Protein AF-A0A353ZNK2-F1 (afdb_monomer_lite)

Foldseek 3Di:
DLVVLQVVLVVLVLVQLCVVADPPDDPVVSVVVLCVVLVVLVVVLVVLVVVLVVVPDPDPVSSVVSSVSSNVSRPD

pLDDT: mean 87.32, std 8.68, range [58.25, 97.31]

Radius of gyration: 13.68 Å; chains: 1; bounding box: 29×20×38 Å

Sequence (76 aa):
ALRDDLYSTVSDMTTAVLESTASGESAEDRLKDWERQNAEQLGRAKSMFDEVNSLEADDMASLSVALRLLRSIVRR

Structure (mmCIF, N/CA/C/O backbone):
data_AF-A0A353ZNK2-F1
#
_entry.id   AF-A0A353ZNK2-F1
#
loop_
_atom_site.group_PDB
_atom_site.id
_atom_site.type_symbol
_atom_site.label_atom_id
_atom_site.label_alt_id
_atom_site.label_comp_id
_atom_site.label_asym_id
_atom_site.label_entity_id
_atom_site.label_seq_id
_atom_site.pdbx_PDB_ins_code
_atom_site.Cartn_x
_atom_site.Cartn_y
_atom_site.Cartn_z
_atom_site.occupancy
_atom_site.B_iso_or_equiv
_atom_site.auth_seq_id
_atom_site.auth_comp_id
_atom_site.auth_asym_id
_atom_site.auth_atom_id
_atom_site.pdbx_PDB_model_num
ATOM 1 N N . ALA A 1 1 ? 18.611 5.016 -3.976 1.00 76.31 1 ALA A N 1
ATOM 2 C CA . ALA A 1 1 ? 17.464 5.629 -4.676 1.00 76.31 1 ALA A CA 1
ATOM 3 C C . ALA A 1 1 ? 16.317 4.631 -4.836 1.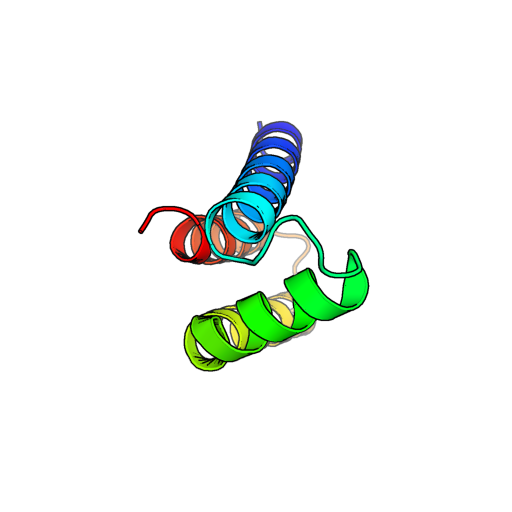00 76.31 1 ALA A C 1
ATOM 5 O O . ALA A 1 1 ? 15.479 4.606 -3.956 1.00 76.31 1 ALA A O 1
ATOM 6 N N . LEU A 1 2 ? 16.290 3.744 -5.847 1.00 81.94 2 LEU A N 1
ATOM 7 C CA . LEU A 1 2 ? 15.137 2.840 -6.073 1.00 81.94 2 LEU A CA 1
ATOM 8 C C . LEU A 1 2 ? 14.804 1.938 -4.869 1.00 81.94 2 LEU A C 1
ATOM 10 O O . LEU A 1 2 ? 13.646 1.796 -4.495 1.00 81.94 2 LEU A O 1
ATOM 14 N N . ARG A 1 3 ? 15.832 1.359 -4.239 1.00 87.12 3 ARG A N 1
ATOM 15 C CA . ARG A 1 3 ? 15.677 0.558 -3.017 1.00 87.12 3 ARG A CA 1
ATOM 16 C C . ARG A 1 3 ? 15.062 1.366 -1.869 1.00 87.12 3 ARG A C 1
ATOM 18 O O . ARG A 1 3 ? 14.207 0.856 -1.157 1.00 87.12 3 ARG A O 1
ATOM 25 N N . ASP A 1 4 ? 15.496 2.609 -1.704 1.00 89.75 4 ASP A N 1
ATOM 26 C CA . ASP A 1 4 ? 15.020 3.483 -0.629 1.00 89.75 4 ASP A CA 1
ATOM 27 C C . ASP A 1 4 ? 13.566 3.898 -0.887 1.00 89.75 4 ASP A C 1
ATOM 29 O O . ASP A 1 4 ? 12.738 3.835 0.018 1.00 89.75 4 ASP A O 1
ATOM 33 N N . ASP A 1 5 ? 13.225 4.212 -2.141 1.00 87.00 5 ASP A N 1
ATOM 34 C CA . ASP A 1 5 ? 11.849 4.482 -2.563 1.00 87.00 5 ASP A CA 1
ATOM 35 C C . ASP A 1 5 ? 10.938 3.264 -2.335 1.00 87.00 5 ASP A C 1
ATOM 37 O O . ASP A 1 5 ? 9.780 3.427 -1.944 1.00 87.00 5 ASP A O 1
ATOM 41 N N . LEU A 1 6 ? 11.441 2.045 -2.566 1.00 87.44 6 LEU A N 1
ATOM 42 C CA . LEU A 1 6 ? 10.701 0.812 -2.304 1.00 87.44 6 LEU A CA 1
ATOM 43 C C . LEU A 1 6 ? 10.411 0.660 -0.812 1.00 87.44 6 LEU A C 1
ATOM 45 O O . LEU A 1 6 ? 9.257 0.466 -0.437 1.00 87.44 6 LEU A O 1
ATOM 49 N N . TYR A 1 7 ? 11.429 0.801 0.039 1.00 92.06 7 TYR A N 1
ATOM 50 C CA . TYR A 1 7 ? 11.239 0.707 1.485 1.00 92.06 7 TYR A CA 1
ATOM 51 C C . TYR A 1 7 ? 10.315 1.797 2.025 1.00 92.06 7 TYR A C 1
ATOM 53 O O . TYR A 1 7 ? 9.440 1.496 2.835 1.00 92.06 7 TYR A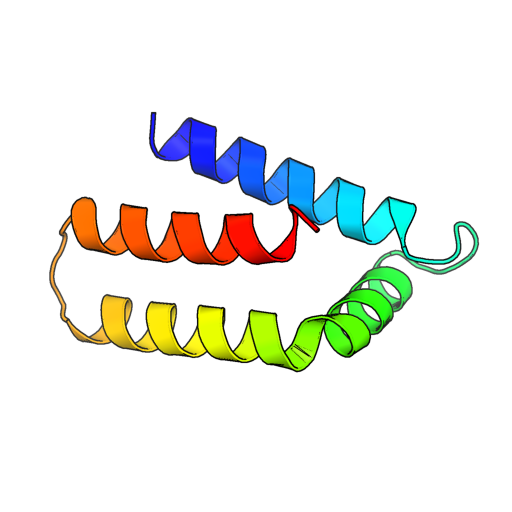 O 1
ATOM 61 N N . SER A 1 8 ? 10.440 3.031 1.529 1.00 92.62 8 SER A N 1
ATOM 62 C CA . SER A 1 8 ? 9.510 4.110 1.873 1.00 92.62 8 SER A CA 1
ATOM 63 C C . SER A 1 8 ? 8.082 3.756 1.468 1.00 92.62 8 SER A C 1
ATOM 65 O O . SER A 1 8 ? 7.172 3.919 2.267 1.00 92.62 8 SER A O 1
ATOM 67 N N . THR A 1 9 ? 7.876 3.212 0.266 1.00 91.88 9 THR A N 1
ATOM 68 C CA . THR A 1 9 ? 6.532 2.861 -0.219 1.00 91.88 9 THR A CA 1
ATOM 69 C C . THR A 1 9 ? 5.906 1.735 0.609 1.00 91.88 9 THR A C 1
ATOM 71 O O . THR A 1 9 ? 4.727 1.807 0.938 1.00 91.88 9 THR A O 1
ATOM 74 N N . VAL A 1 10 ? 6.681 0.718 0.999 1.00 92.25 10 VAL A N 1
ATOM 75 C CA . VAL A 1 10 ? 6.198 -0.363 1.880 1.00 92.25 10 VAL A CA 1
ATOM 76 C C . VAL A 1 10 ? 5.843 0.171 3.270 1.00 92.25 10 VAL A C 1
ATOM 78 O O . VAL A 1 10 ? 4.821 -0.219 3.840 1.00 92.25 10 VAL A O 1
ATOM 81 N N . SER A 1 11 ? 6.654 1.087 3.807 1.00 95.12 11 SER A N 1
ATOM 82 C CA . SER A 1 11 ? 6.348 1.761 5.070 1.00 95.12 11 SER A CA 1
ATOM 83 C C . SER A 1 11 ? 5.051 2.562 4.964 1.00 95.12 11 SER A C 1
ATOM 85 O O . SER A 1 11 ? 4.188 2.425 5.826 1.00 95.12 11 SER A O 1
ATOM 87 N N . ASP A 1 12 ? 4.876 3.333 3.889 1.00 94.25 12 ASP A N 1
ATOM 88 C CA . ASP A 1 12 ? 3.664 4.119 3.643 1.00 94.25 12 ASP A CA 1
ATOM 89 C C . ASP A 1 12 ? 2.426 3.216 3.517 1.00 94.25 12 ASP A C 1
ATOM 91 O O . ASP A 1 12 ? 1.375 3.533 4.068 1.00 94.25 12 ASP A O 1
ATOM 95 N N . MET A 1 13 ? 2.545 2.058 2.852 1.00 92.94 13 MET A N 1
ATOM 96 C CA . MET A 1 13 ? 1.456 1.072 2.748 1.00 92.94 13 MET A CA 1
ATOM 97 C C . MET A 1 13 ? 1.083 0.512 4.114 1.00 92.94 13 MET A C 1
ATOM 99 O O . MET A 1 13 ? -0.097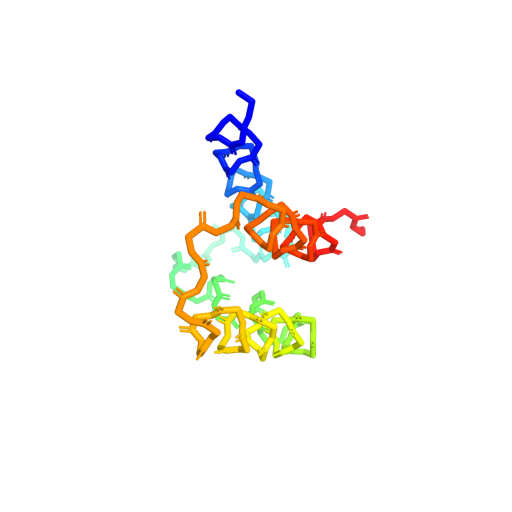 0.402 4.436 1.00 92.94 13 MET A O 1
ATOM 103 N N . THR A 1 14 ? 2.085 0.200 4.933 1.00 94.62 14 THR A N 1
ATOM 104 C CA . THR A 1 14 ? 1.864 -0.293 6.294 1.00 94.62 14 THR A CA 1
ATOM 105 C C . THR A 1 14 ? 1.144 0.759 7.135 1.00 94.62 14 THR A C 1
ATOM 107 O O . THR A 1 14 ? 0.148 0.445 7.781 1.00 94.62 14 THR A O 1
ATOM 110 N N . THR A 1 15 ? 1.585 2.018 7.081 1.00 95.12 15 THR A N 1
ATOM 111 C CA . THR A 1 15 ? 0.914 3.134 7.761 1.00 95.12 15 THR A CA 1
ATOM 112 C C . THR A 1 15 ? -0.525 3.300 7.277 1.00 95.12 15 THR A C 1
ATOM 114 O O . THR A 1 15 ? -1.430 3.357 8.103 1.00 95.12 15 THR A O 1
ATOM 117 N N . ALA A 1 16 ? -0.764 3.276 5.963 1.00 94.00 16 ALA A N 1
ATOM 118 C CA . ALA A 1 16 ? -2.105 3.404 5.395 1.00 94.00 16 ALA A CA 1
ATOM 119 C C . ALA A 1 16 ? -3.048 2.286 5.869 1.00 94.00 16 ALA A C 1
ATOM 121 O O . ALA A 1 16 ? -4.194 2.564 6.227 1.00 94.00 16 ALA A O 1
ATOM 122 N N . VAL A 1 17 ? -2.573 1.035 5.934 1.00 95.44 17 VAL A N 1
ATOM 123 C CA . VAL A 1 17 ? -3.335 -0.083 6.518 1.00 95.44 17 VAL A CA 1
ATOM 124 C C . VAL A 1 17 ? -3.672 0.223 7.974 1.00 95.44 17 VAL A C 1
ATOM 126 O O . VAL A 1 17 ? -4.824 0.081 8.377 1.00 95.44 17 VAL A O 1
ATOM 129 N N . LEU A 1 18 ? -2.699 0.675 8.768 1.00 94.75 18 LEU A N 1
ATOM 130 C CA . LEU A 1 18 ? -2.906 0.949 10.189 1.00 94.75 18 LEU A CA 1
ATOM 131 C C . LEU A 1 18 ? -3.858 2.130 10.453 1.00 94.75 18 LEU A C 1
ATOM 133 O O . LEU A 1 18 ? -4.588 2.110 11.440 1.00 94.75 18 LEU A O 1
ATOM 137 N N . GLU A 1 19 ? -3.864 3.154 9.605 1.00 93.94 19 GLU A N 1
ATOM 138 C CA . GLU A 1 19 ? -4.688 4.355 9.799 1.00 93.94 19 GLU A CA 1
ATOM 139 C C . GLU A 1 19 ? -6.142 4.176 9.341 1.00 93.94 19 GLU A C 1
ATOM 141 O O . GLU A 1 19 ? -7.043 4.816 9.878 1.00 93.94 19 GLU A O 1
ATOM 146 N N . SER A 1 20 ? -6.387 3.292 8.374 1.00 93.19 20 SER A N 1
ATOM 147 C CA . SER A 1 20 ? -7.702 3.118 7.735 1.00 93.19 20 SER A CA 1
ATOM 148 C C . SER A 1 20 ? -8.512 1.917 8.243 1.00 93.19 20 SER A C 1
ATOM 150 O O . SER A 1 20 ? -9.602 1.646 7.737 1.00 93.19 20 SER A O 1
ATOM 152 N N . THR A 1 21 ? -7.998 1.185 9.234 1.00 94.50 21 THR A N 1
ATOM 153 C CA . THR A 1 21 ? -8.603 -0.054 9.760 1.00 94.50 21 THR A CA 1
ATOM 154 C C . THR A 1 21 ? -8.667 -0.038 11.285 1.00 94.50 21 THR A C 1
ATOM 156 O O . THR A 1 21 ? -7.929 0.702 11.944 1.00 94.50 21 THR A O 1
ATOM 159 N N . ALA A 1 22 ? -9.537 -0.861 11.875 1.00 91.50 22 ALA A N 1
ATOM 160 C CA . ALA A 1 22 ? -9.758 -0.843 13.315 1.00 91.50 22 ALA A CA 1
ATOM 161 C C . ALA A 1 22 ? -8.536 -1.368 14.089 1.00 91.50 22 ALA A C 1
ATOM 163 O O . ALA A 1 22 ? -7.995 -2.436 13.814 1.00 91.50 22 ALA A O 1
ATOM 164 N N . SER A 1 23 ? -8.119 -0.639 15.126 1.00 87.38 23 SER A N 1
ATOM 165 C CA . SER A 1 23 ? -6.936 -0.976 15.933 1.00 87.38 23 SER A CA 1
ATOM 166 C C . SER A 1 23 ? -7.077 -2.244 16.788 1.00 87.38 23 SER A C 1
ATOM 168 O O . SER A 1 23 ? -6.077 -2.714 17.324 1.00 87.38 23 SER A O 1
ATOM 170 N N . GLY A 1 24 ? -8.292 -2.789 16.924 1.00 91.38 24 GLY A N 1
ATOM 171 C CA . GLY A 1 24 ? -8.579 -4.019 17.672 1.00 91.38 24 GLY A CA 1
ATOM 172 C C . GLY A 1 24 ? -8.606 -5.299 16.830 1.00 91.38 24 GLY A C 1
ATOM 173 O O . GLY A 1 24 ? -8.761 -6.381 17.391 1.00 91.38 24 GLY A O 1
ATOM 174 N N . GLU A 1 25 ? -8.482 -5.190 15.508 1.00 93.44 25 GLU A N 1
ATOM 175 C CA . GLU A 1 25 ? -8.456 -6.333 14.592 1.00 93.44 25 GLU A CA 1
ATOM 176 C C . GLU A 1 25 ? -7.056 -6.953 14.493 1.00 93.44 25 GLU A C 1
ATOM 178 O O . GLU A 1 25 ? -6.038 -6.305 14.765 1.00 93.44 25 GLU A O 1
ATOM 183 N N . SER A 1 26 ? -7.002 -8.223 14.080 1.00 96.25 26 SER A N 1
ATOM 184 C CA . SER A 1 26 ? -5.737 -8.890 13.765 1.00 96.25 26 SER A CA 1
ATOM 185 C C . SER A 1 26 ? -5.034 -8.196 12.594 1.00 96.25 26 SER A C 1
ATOM 187 O O . SER A 1 26 ? -5.671 -7.545 11.766 1.00 96.25 26 SER A O 1
ATOM 189 N N . ALA A 1 27 ? -3.712 -8.341 12.492 1.00 94.81 27 ALA A N 1
ATOM 190 C CA . ALA A 1 27 ? -2.970 -7.755 11.378 1.00 94.81 27 ALA A CA 1
ATOM 191 C C . ALA A 1 27 ? -3.474 -8.273 10.017 1.00 94.81 27 ALA A C 1
ATOM 193 O O . ALA A 1 27 ? -3.579 -7.491 9.070 1.00 94.81 27 ALA A O 1
ATOM 194 N N . GLU A 1 28 ? -3.829 -9.560 9.922 1.00 95.88 28 GLU A N 1
ATOM 195 C CA . GLU A 1 28 ? -4.379 -10.139 8.697 1.00 95.88 28 GLU A CA 1
ATOM 196 C C . GLU A 1 28 ? -5.752 -9.569 8.332 1.00 95.88 28 GLU A C 1
ATOM 198 O O . GLU A 1 28 ? -6.007 -9.316 7.155 1.00 95.88 28 GLU A O 1
ATOM 203 N N . ASP A 1 29 ? -6.639 -9.372 9.308 1.00 97.00 29 ASP A N 1
ATOM 204 C CA . ASP A 1 29 ? -7.984 -8.849 9.041 1.00 97.00 29 ASP A CA 1
ATOM 205 C C . ASP A 1 29 ? -7.925 -7.385 8.607 1.00 97.00 29 ASP A C 1
ATOM 207 O O . ASP A 1 29 ? -8.542 -7.013 7.608 1.00 97.00 29 ASP A O 1
ATOM 211 N N . ARG A 1 30 ? -7.064 -6.594 9.257 1.00 97.31 30 ARG A N 1
ATOM 212 C CA . ARG A 1 30 ? -6.787 -5.209 8.861 1.00 97.31 30 ARG A CA 1
ATOM 213 C C . ARG A 1 30 ? -6.260 -5.134 7.433 1.00 97.31 30 ARG A C 1
ATOM 215 O O . ARG A 1 30 ? -6.747 -4.339 6.633 1.00 97.31 30 ARG A O 1
ATOM 222 N N . LEU A 1 31 ? -5.299 -5.990 7.078 1.00 95.19 31 LEU A N 1
ATOM 223 C CA . LEU A 1 31 ? -4.780 -6.037 5.713 1.00 95.19 31 LEU A CA 1
ATOM 224 C C . LEU A 1 31 ? -5.886 -6.377 4.706 1.00 95.19 31 LEU A C 1
ATOM 226 O O . LEU A 1 31 ? -6.042 -5.655 3.726 1.00 95.19 31 LEU A O 1
ATOM 230 N N . LYS A 1 32 ? -6.692 -7.414 4.960 1.00 96.06 32 LYS A N 1
ATOM 231 C CA . LYS A 1 32 ? -7.794 -7.814 4.064 1.00 96.06 32 LYS A CA 1
ATOM 232 C C . LYS A 1 32 ? -8.837 -6.716 3.886 1.00 96.06 32 LYS A C 1
ATOM 234 O O . LYS A 1 32 ? -9.365 -6.534 2.787 1.00 96.06 32 LYS A O 1
ATOM 239 N N . ASP A 1 33 ? -9.173 -6.010 4.958 1.00 95.62 33 ASP A N 1
ATOM 240 C CA . ASP A 1 33 ? -10.154 -4.933 4.903 1.00 95.62 33 ASP A CA 1
ATOM 241 C C . ASP A 1 33 ? -9.614 -3.719 4.150 1.00 95.62 33 ASP A C 1
ATOM 243 O O . ASP A 1 33 ? -10.345 -3.118 3.356 1.00 95.62 33 ASP A O 1
ATOM 247 N N . TRP A 1 34 ? -8.328 -3.405 4.302 1.00 95.38 34 TRP A N 1
ATOM 248 C CA . TRP A 1 34 ? -7.665 -2.402 3.474 1.00 95.38 34 TRP A CA 1
ATOM 249 C C . TRP A 1 34 ? -7.573 -2.829 2.002 1.00 95.38 34 TRP A C 1
ATOM 251 O O . TRP A 1 34 ? -7.876 -2.036 1.108 1.00 95.38 34 TRP A O 1
ATOM 261 N N . GLU A 1 35 ? -7.224 -4.085 1.720 1.00 95.19 35 GLU A N 1
ATOM 262 C CA . GLU A 1 35 ? -7.173 -4.631 0.359 1.00 95.19 35 GLU A CA 1
ATOM 263 C C . GLU A 1 35 ? -8.534 -4.542 -0.333 1.00 95.19 35 GLU A C 1
ATOM 265 O O . GLU A 1 35 ? -8.610 -4.154 -1.498 1.00 95.19 35 GLU A O 1
ATOM 270 N N . ARG A 1 36 ? -9.624 -4.837 0.387 1.00 95.12 36 ARG A N 1
ATOM 271 C CA . ARG A 1 36 ? -10.991 -4.728 -0.142 1.00 95.12 36 ARG A CA 1
ATOM 272 C C . ARG A 1 36 ? -11.335 -3.292 -0.536 1.00 95.12 36 ARG A C 1
ATOM 274 O O . ARG A 1 36 ? -11.955 -3.084 -1.575 1.00 95.12 36 ARG A O 1
ATOM 281 N N . GLN A 1 37 ? -10.913 -2.313 0.264 1.00 93.12 37 GLN A N 1
ATOM 282 C CA . GLN A 1 37 ? -11.120 -0.887 -0.015 1.00 93.12 37 GLN A CA 1
ATOM 283 C C . GLN A 1 37 ? -10.289 -0.392 -1.209 1.00 93.12 37 GLN A C 1
ATOM 285 O O . GLN A 1 37 ? -10.725 0.502 -1.930 1.00 93.12 37 GLN A O 1
ATOM 290 N N . ASN A 1 38 ? -9.124 -1.001 -1.449 1.00 93.00 38 ASN A N 1
ATOM 291 C CA . ASN A 1 38 ? -8.160 -0.590 -2.474 1.00 93.00 38 ASN A CA 1
ATOM 292 C C . ASN A 1 38 ? -8.075 -1.569 -3.660 1.00 93.00 38 ASN A C 1
ATOM 294 O O . ASN A 1 38 ? -7.128 -1.520 -4.450 1.00 93.00 38 ASN A O 1
ATOM 298 N N . ALA A 1 39 ? -9.057 -2.465 -3.802 1.00 93.62 39 ALA A N 1
ATOM 299 C CA . ALA A 1 39 ? -8.999 -3.611 -4.710 1.00 93.62 39 ALA A CA 1
ATOM 300 C C . ALA A 1 39 ? -8.763 -3.212 -6.175 1.00 93.62 39 ALA A C 1
ATOM 302 O O . ALA A 1 39 ? -7.999 -3.857 -6.891 1.00 93.62 39 ALA A O 1
ATOM 303 N N . GLU A 1 40 ? -9.381 -2.120 -6.625 1.00 91.75 40 GLU A N 1
ATOM 304 C CA . GLU A 1 40 ? -9.235 -1.631 -7.998 1.00 91.75 40 GLU A CA 1
ATOM 305 C C . GLU A 1 40 ? -7.819 -1.084 -8.261 1.00 91.75 40 GLU A C 1
ATOM 307 O O . GLU A 1 40 ? -7.237 -1.294 -9.327 1.00 91.75 40 GLU A O 1
ATOM 312 N N . GLN A 1 41 ? -7.239 -0.363 -7.297 1.00 89.12 41 GLN A N 1
ATOM 313 C CA . GLN A 1 41 ? -5.884 0.181 -7.405 1.00 89.12 41 GLN A CA 1
ATOM 314 C C . GLN A 1 41 ? -4.839 -0.936 -7.312 1.00 89.12 41 GLN A C 1
ATOM 316 O O . GLN A 1 41 ? -3.916 -0.969 -8.127 1.00 89.12 41 GLN A O 1
ATOM 321 N N . LEU A 1 42 ? -5.027 -1.882 -6.388 1.00 91.62 42 LEU A N 1
ATOM 322 C CA . LEU A 1 42 ? -4.188 -3.073 -6.252 1.00 91.62 42 LEU A CA 1
ATOM 323 C C . LEU A 1 42 ? -4.234 -3.943 -7.511 1.00 91.62 42 LEU A C 1
ATOM 325 O O . LEU A 1 42 ? -3.186 -4.372 -7.989 1.00 91.62 42 LEU A O 1
ATOM 329 N N . GLY A 1 43 ? -5.417 -4.137 -8.099 1.00 91.94 43 GLY A N 1
ATOM 330 C CA . GLY A 1 43 ? -5.577 -4.864 -9.359 1.00 91.94 43 GLY A CA 1
ATOM 331 C C . GLY A 1 43 ? -4.798 -4.220 -10.508 1.00 91.94 43 GLY A C 1
ATOM 332 O O . GLY A 1 43 ? -4.055 -4.904 -11.205 1.00 91.94 43 GLY A O 1
ATOM 333 N N . ARG A 1 44 ? -4.888 -2.892 -10.663 1.00 89.50 44 ARG A N 1
ATOM 334 C CA . ARG A 1 44 ? -4.111 -2.155 -11.677 1.00 89.50 44 ARG A CA 1
ATOM 335 C C . ARG A 1 44 ? -2.604 -2.265 -11.464 1.00 89.50 44 ARG A C 1
ATOM 337 O O . ARG A 1 44 ? -1.873 -2.489 -12.426 1.00 89.50 44 ARG A O 1
ATOM 344 N N . ALA A 1 45 ? -2.142 -2.114 -10.222 1.00 88.12 45 ALA A N 1
ATOM 345 C CA . ALA A 1 45 ? -0.727 -2.265 -9.901 1.00 88.12 45 ALA A CA 1
ATOM 346 C C . ALA A 1 45 ? -0.242 -3.685 -10.222 1.00 88.12 45 ALA A C 1
ATOM 348 O O . ALA A 1 45 ? 0.791 -3.837 -10.870 1.00 88.12 45 ALA A O 1
ATOM 349 N N . LYS A 1 46 ? -1.020 -4.709 -9.850 1.00 88.62 46 LYS A N 1
ATOM 350 C CA . LYS A 1 46 ? -0.715 -6.111 -10.145 1.00 88.62 46 LYS A CA 1
ATOM 351 C C . LYS A 1 46 ? -0.574 -6.371 -11.646 1.00 88.62 46 LYS A C 1
ATOM 353 O O . LYS A 1 46 ? 0.444 -6.922 -12.046 1.00 88.62 46 LYS A O 1
ATOM 358 N N . SER A 1 47 ? -1.527 -5.923 -12.467 1.00 89.44 47 SER A N 1
ATOM 359 C CA . SER A 1 47 ? -1.454 -6.110 -13.923 1.00 89.44 47 SER A CA 1
ATOM 360 C C . SER A 1 47 ? -0.204 -5.479 -14.538 1.00 89.44 47 SER A C 1
ATOM 362 O O . SER A 1 47 ? 0.411 -6.083 -15.410 1.00 89.44 47 SER A O 1
ATOM 364 N N . MET A 1 48 ? 0.210 -4.298 -14.063 1.00 84.06 48 MET A N 1
ATOM 365 C CA . MET A 1 48 ? 1.448 -3.668 -14.534 1.00 84.06 48 MET A CA 1
ATOM 366 C C . MET A 1 48 ? 2.686 -4.474 -14.130 1.00 84.06 48 MET A C 1
ATOM 368 O O . MET A 1 48 ? 3.604 -4.617 -14.928 1.00 84.06 48 MET A O 1
ATOM 372 N N . PHE A 1 49 ? 2.739 -5.001 -12.902 1.00 83.81 49 PHE A N 1
ATOM 373 C CA . PHE A 1 49 ? 3.848 -5.868 -12.490 1.00 83.81 49 PHE A CA 1
ATOM 374 C C . PHE A 1 49 ? 3.913 -7.141 -13.331 1.00 83.81 49 PHE A C 1
ATOM 376 O O . PHE A 1 49 ? 5.005 -7.549 -13.717 1.00 83.81 49 PHE A O 1
ATOM 383 N N . ASP A 1 50 ? 2.765 -7.747 -13.632 1.00 86.81 50 ASP A N 1
ATOM 384 C CA . ASP A 1 50 ? 2.695 -8.931 -14.485 1.00 86.81 50 ASP A CA 1
ATOM 385 C C . ASP A 1 50 ? 3.201 -8.606 -15.911 1.00 86.81 50 ASP A C 1
ATOM 387 O O . ASP A 1 50 ? 3.977 -9.377 -16.474 1.00 86.81 50 ASP A O 1
ATOM 391 N N . GLU A 1 51 ? 2.864 -7.430 -16.457 1.00 83.94 51 GLU A N 1
ATOM 392 C CA . GLU A 1 51 ? 3.385 -6.937 -17.742 1.00 83.94 51 GLU A CA 1
ATOM 393 C C . GLU A 1 51 ? 4.900 -6.681 -17.696 1.00 83.94 51 GLU A C 1
ATOM 395 O O . GLU A 1 51 ? 5.629 -7.201 -18.538 1.00 83.94 51 GLU A O 1
ATOM 400 N N . VAL A 1 52 ? 5.403 -5.963 -16.685 1.00 80.19 52 VAL A N 1
ATOM 401 C CA . VAL A 1 52 ? 6.847 -5.709 -16.508 1.00 80.19 52 VAL A CA 1
ATOM 402 C C . VAL A 1 52 ? 7.632 -7.015 -16.390 1.00 80.19 52 VAL A C 1
ATOM 404 O O . VAL A 1 52 ? 8.651 -7.177 -17.057 1.00 80.19 52 VAL A O 1
ATOM 407 N N . ASN A 1 53 ? 7.146 -7.971 -15.595 1.00 78.94 53 ASN A N 1
ATOM 408 C CA . ASN A 1 53 ? 7.795 -9.273 -15.430 1.00 78.94 53 ASN A CA 1
ATOM 409 C C . ASN A 1 53 ? 7.775 -10.109 -16.720 1.00 78.94 53 ASN A C 1
ATOM 411 O O . ASN A 1 53 ? 8.672 -10.922 -16.928 1.00 78.94 53 ASN A O 1
ATOM 415 N N . SER A 1 54 ? 6.774 -9.921 -17.587 1.00 83.12 54 SER A N 1
ATOM 416 C CA . SER A 1 54 ? 6.676 -10.635 -18.868 1.00 83.12 54 SER A CA 1
ATOM 417 C C . SER A 1 54 ? 7.662 -10.144 -19.930 1.00 83.12 54 SER A C 1
ATOM 419 O O . SER A 1 54 ? 7.929 -10.864 -20.890 1.00 83.12 54 SER A O 1
ATOM 421 N N . LEU A 1 55 ? 8.206 -8.933 -19.771 1.00 72.06 55 LEU A N 1
ATOM 422 C CA . LEU A 1 55 ? 9.047 -8.294 -20.783 1.00 72.06 55 LEU A CA 1
ATOM 423 C C . LEU A 1 55 ? 10.509 -8.781 -20.785 1.00 72.06 55 LEU A C 1
ATOM 425 O O . LEU A 1 55 ? 11.261 -8.328 -21.642 1.00 72.06 55 LEU A O 1
ATOM 429 N N . GLU A 1 56 ? 10.923 -9.672 -19.866 1.00 64.81 56 GLU A N 1
ATOM 430 C CA . GLU A 1 56 ? 12.311 -10.176 -19.687 1.00 64.81 56 GLU A CA 1
ATOM 431 C C . GLU A 1 56 ? 13.404 -9.083 -19.768 1.00 64.81 56 GLU A C 1
ATOM 433 O O . GLU A 1 56 ? 14.578 -9.350 -20.027 1.00 64.81 56 GLU A O 1
ATOM 438 N N . ALA A 1 57 ? 13.026 -7.825 -19.546 1.00 59.66 57 ALA A N 1
ATOM 439 C CA . ALA A 1 57 ? 13.906 -6.681 -19.627 1.00 59.66 57 ALA A CA 1
ATOM 440 C C . ALA A 1 57 ? 14.313 -6.306 -18.203 1.00 59.66 57 ALA A C 1
ATOM 442 O O . ALA A 1 57 ? 13.491 -5.825 -17.424 1.00 59.66 57 ALA A O 1
ATOM 443 N N . ASP A 1 58 ? 15.595 -6.494 -17.883 1.00 61.91 58 ASP A N 1
ATOM 444 C CA . ASP A 1 58 ? 16.260 -6.034 -16.649 1.00 61.91 58 ASP A CA 1
ATOM 445 C C . ASP A 1 58 ? 16.422 -4.494 -16.646 1.00 61.91 58 ASP A C 1
ATOM 447 O O . ASP A 1 58 ? 17.488 -3.908 -16.441 1.00 61.91 58 ASP A O 1
ATOM 451 N N . ASP A 1 59 ? 15.326 -3.812 -16.955 1.00 72.81 59 ASP A N 1
ATOM 452 C CA . ASP A 1 59 ? 15.232 -2.386 -17.171 1.00 72.81 59 ASP A CA 1
ATOM 453 C C . ASP A 1 59 ? 14.762 -1.691 -15.879 1.00 72.81 59 ASP A C 1
ATOM 455 O O . ASP A 1 59 ? 13.617 -1.794 -15.429 1.00 72.81 59 ASP A O 1
ATOM 459 N N . MET A 1 60 ? 15.673 -0.914 -15.292 1.00 77.69 60 MET A N 1
ATOM 460 C CA . MET A 1 60 ? 15.424 -0.087 -14.107 1.00 77.69 60 MET A CA 1
ATOM 461 C C . MET A 1 60 ? 14.293 0.945 -14.289 1.00 77.69 60 MET A C 1
ATOM 463 O O . MET A 1 60 ? 13.683 1.367 -13.298 1.00 77.69 60 MET A O 1
ATOM 467 N N . ALA A 1 61 ? 13.993 1.374 -15.518 1.00 81.38 61 ALA A N 1
ATOM 468 C CA . ALA A 1 61 ? 12.883 2.276 -15.813 1.00 81.38 61 ALA A CA 1
ATOM 469 C C . ALA A 1 61 ? 11.532 1.579 -15.606 1.00 81.38 61 ALA A C 1
ATOM 471 O O . ALA A 1 61 ? 10.664 2.145 -14.937 1.00 81.38 61 ALA A O 1
ATOM 472 N N . SER A 1 62 ? 11.380 0.336 -16.069 1.00 78.69 62 SER A N 1
ATOM 473 C CA . SER A 1 62 ? 10.175 -0.475 -15.847 1.00 78.69 62 SER A CA 1
ATOM 474 C C . SER A 1 62 ? 9.888 -0.698 -14.353 1.00 78.69 62 SER A C 1
ATOM 476 O O . SER A 1 62 ? 8.760 -0.491 -13.894 1.00 78.69 62 SER A O 1
ATOM 478 N N . LEU A 1 63 ? 10.921 -0.977 -13.548 1.00 78.81 63 LEU A N 1
ATOM 479 C CA . LEU A 1 63 ? 10.793 -1.058 -12.083 1.00 78.81 63 LEU A CA 1
ATOM 480 C C . LEU A 1 63 ? 10.379 0.279 -11.445 1.00 78.81 63 LEU A C 1
ATOM 482 O O . LEU A 1 63 ? 9.585 0.312 -10.502 1.00 78.81 63 LEU A O 1
ATOM 486 N N . SER A 1 64 ? 10.886 1.397 -11.968 1.00 84.19 64 SER A N 1
ATOM 487 C CA . SER A 1 64 ? 10.540 2.736 -11.476 1.00 84.19 64 SER A CA 1
ATOM 488 C C . SER A 1 64 ? 9.074 3.095 -11.753 1.00 84.19 64 SER A C 1
ATOM 490 O O . SER A 1 64 ? 8.418 3.722 -10.916 1.00 84.19 64 SER A O 1
ATOM 492 N N . VAL A 1 65 ? 8.532 2.669 -12.900 1.00 82.94 65 VAL A N 1
ATOM 493 C CA . VAL A 1 65 ? 7.109 2.831 -13.245 1.00 82.94 65 VAL A CA 1
ATOM 494 C C . VAL A 1 65 ? 6.229 2.016 -12.300 1.00 82.94 65 VAL A C 1
ATOM 496 O O . VAL A 1 65 ? 5.283 2.562 -11.725 1.00 82.94 65 VAL A O 1
ATOM 499 N N . ALA A 1 66 ? 6.573 0.749 -12.069 1.00 82.62 66 ALA A N 1
ATOM 500 C CA . ALA A 1 66 ? 5.828 -0.114 -11.157 1.00 82.62 66 ALA A CA 1
ATOM 501 C C . ALA A 1 66 ? 5.805 0.452 -9.722 1.00 82.62 66 ALA A C 1
ATOM 503 O O . ALA A 1 66 ? 4.757 0.511 -9.072 1.00 82.62 66 ALA A O 1
ATOM 504 N N . LEU A 1 67 ? 6.934 0.992 -9.254 1.00 85.88 67 LEU A N 1
ATOM 505 C CA . LEU A 1 67 ? 7.027 1.624 -7.939 1.00 85.88 67 LEU A CA 1
ATOM 506 C C . LEU A 1 67 ? 6.186 2.906 -7.817 1.00 85.88 67 LEU A C 1
ATOM 508 O O . LEU A 1 67 ? 5.607 3.180 -6.763 1.00 85.88 67 LEU A O 1
ATOM 512 N N . ARG A 1 68 ? 6.070 3.697 -8.892 1.00 85.88 68 ARG A N 1
ATOM 513 C CA . ARG A 1 68 ? 5.189 4.876 -8.920 1.00 85.88 68 ARG A CA 1
ATOM 514 C C . ARG A 1 68 ? 3.719 4.484 -8.757 1.00 85.88 68 ARG A C 1
ATOM 516 O O . ARG A 1 68 ? 2.977 5.213 -8.097 1.00 85.88 68 ARG A O 1
ATOM 523 N N . LEU A 1 69 ? 3.306 3.351 -9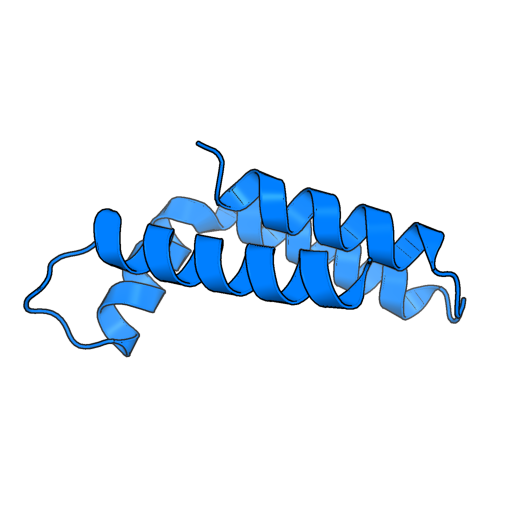.324 1.00 85.44 69 LEU A N 1
ATOM 524 C CA . LEU A 1 69 ? 1.942 2.849 -9.170 1.00 85.44 69 LEU A CA 1
ATOM 525 C C . LEU A 1 69 ? 1.657 2.425 -7.732 1.00 85.44 69 LEU A C 1
ATOM 527 O O . LEU A 1 69 ? 0.648 2.868 -7.189 1.00 85.44 69 LEU A O 1
ATOM 531 N N . LEU A 1 70 ? 2.558 1.682 -7.080 1.00 86.62 70 LEU A N 1
ATOM 532 C CA . LEU A 1 70 ? 2.406 1.335 -5.658 1.00 86.62 70 LEU A CA 1
ATOM 533 C C . LEU A 1 70 ? 2.238 2.582 -4.781 1.00 86.62 70 LEU A C 1
ATOM 535 O O . LEU A 1 70 ? 1.334 2.658 -3.953 1.00 86.62 70 LEU A O 1
ATOM 539 N N . ARG A 1 71 ? 3.038 3.619 -5.038 1.00 87.12 71 ARG A N 1
ATOM 540 C CA . ARG A 1 71 ? 2.962 4.891 -4.307 1.00 87.12 71 ARG A CA 1
ATOM 541 C C . ARG A 1 71 ? 1.635 5.629 -4.497 1.00 87.12 71 ARG A C 1
ATOM 543 O O . ARG A 1 71 ? 1.229 6.405 -3.637 1.00 87.12 71 ARG A O 1
ATOM 550 N N . SER A 1 72 ? 0.960 5.419 -5.625 1.00 88.56 72 SER A N 1
ATOM 551 C CA . SER A 1 72 ? -0.348 6.028 -5.887 1.00 88.56 72 SER A CA 1
ATOM 552 C C . SER A 1 72 ? -1.475 5.421 -5.047 1.00 88.56 72 SER A C 1
ATOM 554 O O . SER A 1 72 ? -2.501 6.072 -4.866 1.00 88.56 72 SER A O 1
ATOM 556 N N . ILE A 1 73 ? -1.271 4.209 -4.519 1.00 87.44 73 ILE A N 1
ATOM 557 C CA . ILE A 1 73 ? -2.232 3.517 -3.653 1.00 87.44 73 ILE A CA 1
ATOM 558 C C . ILE A 1 73 ? -2.260 4.165 -2.262 1.00 87.44 73 ILE A C 1
ATOM 560 O O . ILE A 1 73 ? -3.317 4.265 -1.656 1.00 87.44 73 ILE A O 1
ATOM 564 N N . VAL A 1 74 ? -1.112 4.655 -1.784 1.00 83.50 74 VAL A N 1
ATOM 565 C CA . VAL A 1 74 ? -0.942 5.167 -0.410 1.00 83.50 74 VAL A CA 1
ATOM 566 C C . VAL A 1 74 ? -1.107 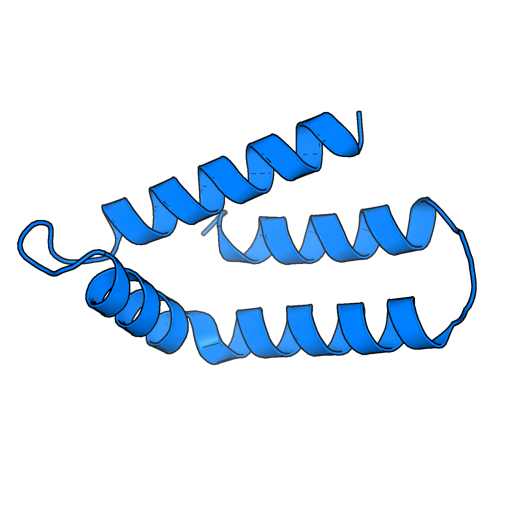6.674 -0.252 1.00 83.50 74 VAL A C 1
ATOM 568 O O . VAL A 1 74 ? -1.346 7.146 0.848 1.00 83.50 74 VAL A O 1
ATOM 571 N N . ARG A 1 75 ? -0.964 7.460 -1.324 1.00 75.25 75 ARG A N 1
ATOM 572 C CA . ARG A 1 75 ? -0.980 8.936 -1.258 1.00 75.25 75 ARG A CA 1
ATOM 573 C C . ARG A 1 75 ? -2.371 9.563 -1.446 1.00 75.25 75 ARG A C 1
ATOM 575 O O . ARG A 1 75 ? -2.465 10.610 -2.087 1.00 75.25 75 ARG A O 1
ATOM 582 N N . ARG A 1 76 ? -3.440 8.936 -0.954 1.00 58.25 76 ARG A N 1
ATOM 5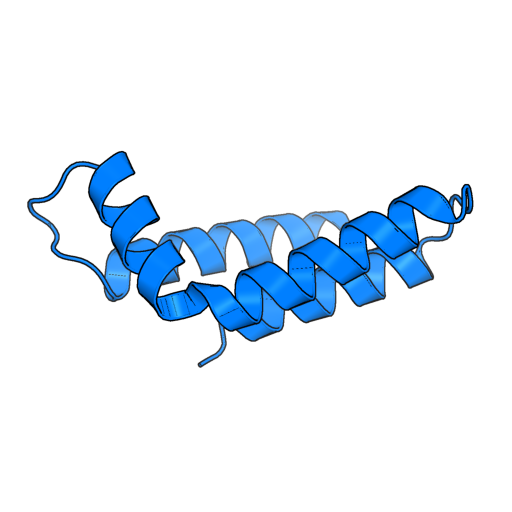83 C CA . ARG A 1 76 ? -4.795 9.514 -0.995 1.00 58.25 76 ARG A CA 1
ATOM 584 C C . ARG A 1 76 ? -5.287 9.898 0.384 1.00 58.25 76 ARG A C 1
ATOM 586 O O . ARG A 1 76 ? -5.002 9.130 1.321 1.00 58.25 76 ARG A O 1
#

Secondary structure (DSSP, 8-state):
-HHHHHHHHHHHHHHHHHHHS-TTS-HHHHHHHHHHHTHHHHHHHHHHHHHHHHT----HHHHHHHHHHHHHHH--